Protein AF-A0A9X2AD85-F1 (afdb_monomer_lite)

Radius of gyration: 18.18 Å; chains: 1; bounding box: 37×40×52 Å

InterPro domains:
  IPR038763 DHH phosphoesterase superfamily [SSF64182] (5-94)
  IPR051673 Single-stranded-DNA-specific exonuclease RecJ [PTHR30255] (4-94)

Organism: NCBI:txid2005001

pLDDT: mean 80.76, std 16.27, range [34.59, 96.62]

Sequence (101 aa):
MANSKQGVTSTHVAFQLAPRINAIGRLAHAKRAVELLLADDPQEAERLALEAHALNQKRQAIQEHIYMSALAQIEEHAWTDQTLVVAGEAWHETSYLMSST

Foldseek 3Di:
DDDPPDDDDPCCCVPPVVLLLVLCVQAPPNVLSVCLVPPPDPVSVVVSSVVSVVSSVVLVVLVVVVVVVQVVVVVVDPDPDPDDDDDDPSNDSHVVNVVPD

Secondary structure (DSSP, 8-state):
---------HHHIIIIIHHHHHHHHHHS-THHHHHHHH--SHHHHHHHHHHHHHHHHHHHHHHHHHHHHHHHHHHTS---SS------TT--TTGGGGGG-

Structure (mmCIF, N/CA/C/O backbone):
data_AF-A0A9X2AD85-F1
#
_entry.id   AF-A0A9X2AD85-F1
#
loop_
_atom_site.group_PDB
_atom_site.id
_atom_site.type_symbol
_atom_site.label_atom_id
_atom_site.label_alt_id
_atom_site.label_comp_id
_atom_site.label_asym_id
_atom_site.label_entity_id
_atom_site.label_seq_id
_atom_site.pdbx_PDB_ins_code
_atom_site.Cartn_x
_atom_site.Cartn_y
_atom_site.Cartn_z
_atom_site.occupancy
_atom_site.B_iso_or_equiv
_atom_site.auth_seq_id
_atom_site.auth_comp_id
_atom_site.auth_asym_id
_atom_site.auth_atom_id
_atom_site.pdbx_PDB_model_num
ATOM 1 N N . MET A 1 1 ? 10.156 15.337 23.762 1.00 34.59 1 MET A N 1
ATOM 2 C CA . MET A 1 1 ? 8.768 14.858 23.583 1.00 34.59 1 MET A CA 1
ATOM 3 C C . MET A 1 1 ? 8.157 15.668 22.449 1.00 34.59 1 MET A C 1
ATOM 5 O O . MET A 1 1 ? 7.959 16.862 22.623 1.00 34.59 1 MET A O 1
ATOM 9 N N . ALA A 1 2 ? 8.021 15.085 21.255 1.00 39.38 2 ALA A N 1
ATOM 10 C CA . ALA A 1 2 ? 7.541 15.814 20.081 1.00 39.38 2 ALA A CA 1
ATOM 11 C C . ALA A 1 2 ? 6.021 16.032 20.169 1.00 39.38 2 ALA A C 1
ATOM 13 O O . ALA A 1 2 ? 5.266 15.123 20.496 1.00 39.38 2 ALA A O 1
ATOM 14 N N . ASN A 1 3 ? 5.619 17.275 19.925 1.00 39.19 3 ASN A N 1
ATOM 15 C CA . ASN A 1 3 ? 4.282 17.829 20.099 1.00 39.19 3 ASN A CA 1
ATOM 16 C C . ASN A 1 3 ? 3.276 17.198 19.112 1.00 39.19 3 ASN A C 1
ATOM 18 O O . ASN A 1 3 ? 3.363 17.415 17.906 1.00 39.19 3 ASN A O 1
ATOM 22 N N . SER A 1 4 ? 2.311 16.434 19.622 1.00 51.22 4 SER A N 1
ATOM 23 C CA . SER A 1 4 ? 1.342 15.609 18.879 1.00 51.22 4 SER A CA 1
ATOM 24 C C . SER A 1 4 ? 0.113 16.369 18.341 1.00 51.22 4 SER A C 1
ATOM 26 O O . SER A 1 4 ? -0.964 15.797 18.200 1.00 51.22 4 SER A O 1
ATOM 28 N N . LYS A 1 5 ? 0.245 17.662 18.015 1.00 54.53 5 LYS A N 1
ATOM 29 C CA . LYS A 1 5 ? -0.860 18.503 17.501 1.00 54.53 5 LYS A CA 1
ATOM 30 C C . LYS A 1 5 ? -0.682 18.932 16.041 1.00 54.53 5 LYS A C 1
ATOM 32 O O . LYS A 1 5 ? -0.891 20.094 15.707 1.00 54.53 5 LYS A O 1
ATOM 37 N N . GLN A 1 6 ? -0.318 18.012 15.156 1.00 67.50 6 GLN A N 1
ATOM 38 C CA . GLN A 1 6 ? -0.573 18.211 13.728 1.00 67.50 6 GLN A CA 1
ATOM 39 C C . GLN A 1 6 ? -1.843 17.440 13.378 1.00 67.50 6 GLN A C 1
ATOM 41 O O . GLN A 1 6 ? -1.899 16.224 13.534 1.00 67.50 6 GLN A O 1
ATOM 46 N N . GLY A 1 7 ? -2.895 18.167 12.997 1.00 81.19 7 GLY A N 1
ATOM 47 C CA . GLY A 1 7 ? -4.152 17.560 12.571 1.00 81.19 7 GLY A CA 1
ATOM 48 C C . GLY A 1 7 ? -3.952 16.676 11.340 1.00 81.19 7 GLY A C 1
ATOM 49 O O . GLY A 1 7 ? -3.030 16.883 10.549 1.00 81.19 7 GLY A O 1
ATOM 50 N N . VAL A 1 8 ? -4.837 15.696 11.165 1.00 87.88 8 VAL A N 1
ATOM 51 C CA . VAL A 1 8 ? -4.864 14.868 9.956 1.00 87.88 8 VAL A CA 1
ATOM 52 C C . VAL A 1 8 ? -5.137 15.770 8.751 1.00 87.88 8 VAL A C 1
ATOM 54 O O . VAL A 1 8 ? -6.112 16.518 8.734 1.00 87.88 8 VAL A O 1
ATOM 57 N N . THR A 1 9 ? -4.271 15.705 7.740 1.00 94.12 9 THR A N 1
ATOM 58 C CA . THR A 1 9 ? -4.445 16.446 6.478 1.00 94.12 9 THR A CA 1
ATOM 59 C C . THR A 1 9 ? -4.893 15.513 5.359 1.00 94.12 9 THR A C 1
ATOM 61 O O . THR A 1 9 ? -4.734 14.294 5.450 1.00 94.12 9 THR A O 1
ATOM 64 N N . SER A 1 10 ? -5.392 16.078 4.260 1.00 93.31 10 SER A N 1
ATOM 65 C CA . SER A 1 10 ? -5.713 15.318 3.045 1.00 93.31 10 SER A CA 1
ATOM 66 C C . SER A 1 10 ? -4.524 14.491 2.540 1.00 93.31 10 SER A C 1
ATOM 68 O O . SER A 1 10 ? -4.709 13.350 2.129 1.00 93.31 10 SER A O 1
ATOM 70 N N . THR A 1 11 ? -3.297 15.008 2.654 1.00 92.50 11 THR A N 1
ATOM 71 C CA . THR A 1 11 ? -2.067 14.278 2.309 1.00 92.50 11 THR A CA 1
ATOM 72 C C . THR A 1 11 ? -1.871 13.035 3.178 1.00 92.50 11 THR A C 1
ATOM 74 O O . THR A 1 11 ? -1.524 11.974 2.661 1.00 92.50 11 THR A O 1
ATOM 77 N N . HIS A 1 12 ? -2.133 13.128 4.485 1.00 92.31 12 HIS A N 1
ATOM 78 C CA . HIS A 1 12 ? -2.062 11.966 5.378 1.00 92.31 12 HIS A CA 1
ATOM 79 C C . HIS A 1 12 ? -3.088 10.900 4.973 1.00 92.31 12 HIS A C 1
ATOM 81 O O . HIS A 1 12 ? -2.764 9.713 4.909 1.00 92.31 12 HIS A O 1
ATOM 87 N N . VAL A 1 13 ? -4.311 11.314 4.631 1.00 91.56 13 VAL A N 1
ATOM 88 C CA . VAL A 1 13 ? -5.354 10.388 4.170 1.00 91.56 13 VAL A CA 1
ATOM 89 C C . VAL A 1 13 ? -4.944 9.713 2.860 1.00 91.56 13 VAL A C 1
ATOM 91 O O . VAL A 1 13 ? -4.929 8.485 2.787 1.00 91.56 13 VAL A O 1
ATOM 94 N N . ALA A 1 14 ? -4.567 10.499 1.851 1.00 91.19 14 ALA A N 1
ATOM 95 C CA . ALA A 1 14 ? -4.295 10.010 0.502 1.00 91.19 14 ALA A CA 1
ATOM 96 C C . ALA A 1 14 ? -3.056 9.105 0.423 1.00 91.19 14 ALA A C 1
ATOM 98 O O . ALA A 1 14 ? -3.078 8.102 -0.287 1.00 91.19 14 ALA A O 1
ATOM 99 N N . PHE A 1 15 ? -1.991 9.432 1.161 1.00 87.12 15 PHE A N 1
ATOM 100 C CA . PHE A 1 15 ? -0.692 8.766 1.006 1.00 87.12 15 PHE A CA 1
ATOM 101 C C . PHE A 1 15 ? -0.288 7.881 2.186 1.00 87.12 15 PHE A C 1
ATOM 103 O O . PHE A 1 15 ? 0.685 7.138 2.075 1.00 87.12 15 PHE A O 1
ATOM 110 N N . GLN A 1 16 ? -1.018 7.910 3.306 1.00 89.50 16 GLN A N 1
ATOM 111 C CA . GLN A 1 16 ? -0.724 7.046 4.453 1.00 89.50 16 GLN A CA 1
ATOM 112 C C . GLN A 1 16 ? -1.894 6.117 4.789 1.00 89.50 16 GLN A C 1
ATOM 114 O O . GLN A 1 16 ? -1.698 4.900 4.836 1.00 89.50 16 GLN A O 1
ATOM 119 N N . LEU A 1 17 ? -3.102 6.646 4.992 1.00 89.69 17 LEU A N 1
ATOM 120 C CA . LEU A 1 17 ? -4.245 5.831 5.427 1.00 89.69 17 LEU A CA 1
ATOM 121 C C . LEU A 1 17 ? -4.838 4.996 4.286 1.00 89.69 17 LEU A C 1
ATOM 123 O O . LEU A 1 17 ? -4.919 3.773 4.402 1.00 89.69 17 LEU A O 1
ATOM 127 N N . ALA A 1 18 ? -5.190 5.629 3.164 1.00 90.62 18 ALA A N 1
ATOM 128 C CA . ALA A 1 18 ? -5.817 4.944 2.035 1.00 90.62 18 ALA A CA 1
ATOM 129 C C . ALA A 1 18 ? -4.975 3.771 1.485 1.00 90.62 18 ALA A C 1
ATOM 131 O O . ALA A 1 18 ? -5.544 2.700 1.276 1.00 90.62 18 ALA A O 1
ATOM 132 N N . PRO A 1 19 ? -3.636 3.874 1.325 1.00 88.12 19 PRO A N 1
ATOM 133 C CA . PRO A 1 19 ? -2.826 2.741 0.873 1.00 88.12 19 PRO A CA 1
ATOM 134 C C . PRO A 1 19 ? -2.883 1.527 1.809 1.00 88.12 19 PRO A C 1
ATOM 136 O O . PRO A 1 19 ? -2.902 0.397 1.327 1.00 88.12 19 PRO A O 1
ATOM 139 N N . ARG A 1 20 ? -2.960 1.741 3.131 1.00 89.62 20 ARG A N 1
ATOM 140 C CA . ARG A 1 20 ? -3.071 0.655 4.123 1.00 89.62 20 ARG A CA 1
ATOM 141 C C . ARG A 1 20 ? -4.418 -0.056 4.031 1.00 89.62 20 ARG A C 1
ATOM 143 O O . ARG A 1 20 ? -4.458 -1.280 3.980 1.00 89.62 20 ARG A O 1
ATOM 150 N N . ILE A 1 21 ? -5.503 0.707 3.923 1.00 87.25 21 ILE A N 1
ATOM 151 C CA . ILE A 1 21 ? -6.858 0.160 3.761 1.00 87.25 21 ILE A CA 1
ATOM 152 C C . ILE A 1 21 ? -6.972 -0.609 2.434 1.00 87.25 21 ILE A C 1
ATOM 154 O O . ILE A 1 21 ? -7.473 -1.732 2.395 1.00 87.25 21 ILE A O 1
ATOM 158 N N . ASN A 1 22 ? -6.436 -0.047 1.348 1.00 83.44 22 ASN A N 1
ATOM 159 C CA . ASN A 1 22 ? -6.459 -0.675 0.025 1.00 83.44 22 ASN A CA 1
ATOM 160 C C . ASN A 1 22 ? -5.617 -1.955 -0.038 1.00 83.44 22 ASN A C 1
ATOM 162 O O . ASN A 1 22 ? -5.955 -2.871 -0.790 1.00 83.44 22 ASN A O 1
ATOM 166 N N . ALA A 1 23 ? -4.531 -2.030 0.737 1.00 79.25 23 ALA A N 1
ATOM 167 C CA . ALA A 1 23 ? -3.709 -3.230 0.819 1.00 79.25 23 ALA A CA 1
ATOM 168 C C . ALA A 1 23 ? -4.478 -4.408 1.427 1.00 79.25 23 ALA A C 1
ATOM 170 O O . ALA A 1 23 ? -4.287 -5.529 0.967 1.00 79.25 23 ALA A O 1
ATOM 171 N N . ILE A 1 24 ? -5.390 -4.159 2.378 1.00 75.38 24 ILE A N 1
ATOM 172 C CA . ILE A 1 24 ? -6.322 -5.191 2.845 1.00 75.38 24 ILE A CA 1
ATOM 173 C C . ILE A 1 24 ? -7.183 -5.638 1.668 1.00 75.38 24 ILE A C 1
ATOM 175 O O . ILE A 1 24 ? -7.067 -6.775 1.250 1.00 75.38 24 ILE A O 1
ATOM 179 N N . GLY A 1 25 ? -7.951 -4.745 1.038 1.00 66.00 25 GLY A N 1
ATOM 180 C CA . GLY A 1 25 ? -8.910 -5.135 -0.007 1.00 66.00 25 GLY A CA 1
ATOM 181 C C . GLY A 1 25 ? -8.327 -5.909 -1.201 1.00 66.00 25 GLY A C 1
ATOM 182 O O . GLY A 1 25 ? -9.036 -6.722 -1.791 1.00 66.00 25 GLY A O 1
ATOM 183 N N . ARG A 1 26 ? -7.048 -5.689 -1.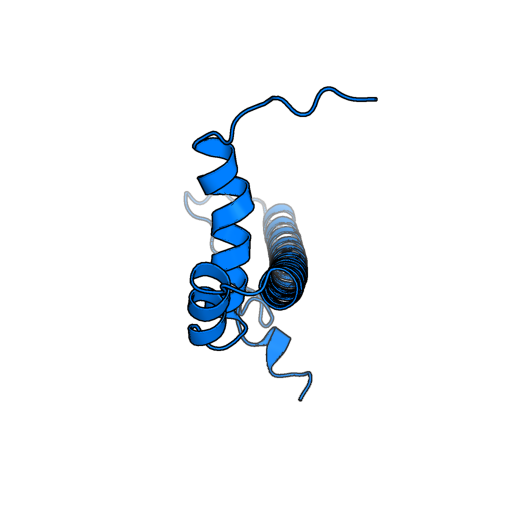541 1.00 64.50 26 ARG A N 1
ATOM 184 C CA . ARG A 1 26 ? -6.343 -6.408 -2.621 1.00 64.50 26 ARG A CA 1
ATOM 185 C C . ARG A 1 26 ? -5.754 -7.757 -2.201 1.00 64.50 26 ARG A C 1
ATOM 187 O O . ARG A 1 26 ? -5.580 -8.612 -3.063 1.00 64.50 26 ARG A O 1
ATOM 194 N N . LEU A 1 27 ? -5.412 -7.932 -0.921 1.00 57.38 27 LEU A N 1
ATOM 195 C CA . LEU A 1 27 ? -4.608 -9.063 -0.429 1.00 57.38 27 LEU A CA 1
ATOM 196 C C . LEU A 1 27 ? -5.345 -9.950 0.592 1.00 57.38 27 LEU A C 1
ATOM 198 O O . LEU A 1 27 ? -4.983 -11.108 0.769 1.00 57.38 27 LEU A O 1
ATOM 202 N N . ALA A 1 28 ? -6.381 -9.428 1.246 1.00 59.03 28 ALA A N 1
ATOM 203 C CA . ALA A 1 28 ? -7.203 -10.097 2.244 1.00 59.03 28 ALA A CA 1
ATOM 204 C C . ALA A 1 28 ? -8.653 -9.605 2.115 1.00 59.03 28 ALA A C 1
ATOM 206 O O . ALA A 1 28 ? -8.923 -8.417 2.238 1.00 59.03 28 ALA A O 1
ATOM 207 N N . HIS A 1 29 ? -9.580 -10.528 1.841 1.00 68.19 29 HIS A N 1
ATOM 208 C CA . HIS A 1 29 ? -11.030 -10.327 1.701 1.00 68.19 29 HIS A CA 1
ATOM 209 C C . HIS A 1 29 ? -11.533 -8.923 2.089 1.00 68.19 29 HIS A C 1
ATOM 211 O O . HIS A 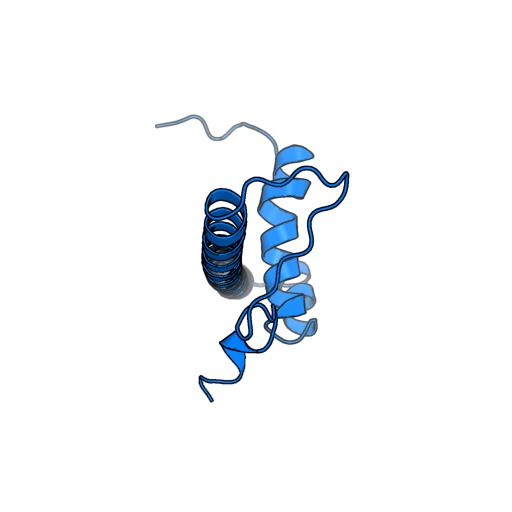1 29 ? -11.550 -8.595 3.273 1.00 68.19 29 HIS A O 1
ATOM 217 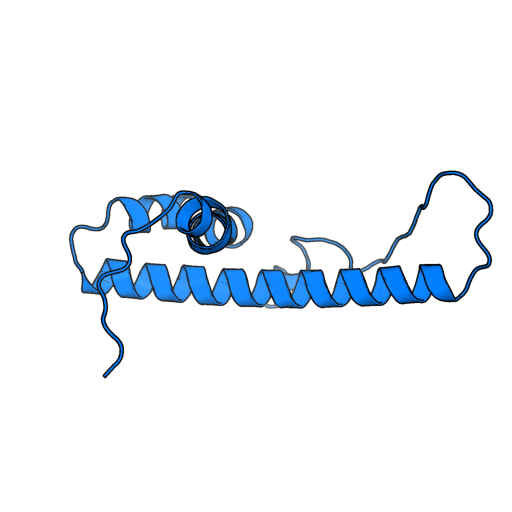N N . ALA A 1 30 ? -11.993 -8.124 1.115 1.00 71.94 30 ALA A N 1
ATOM 218 C CA . ALA A 1 30 ? -12.414 -6.720 1.279 1.00 71.94 30 ALA A CA 1
ATOM 219 C C . ALA A 1 30 ? -13.315 -6.427 2.501 1.00 71.94 30 ALA A C 1
ATOM 221 O O . ALA A 1 30 ? -13.321 -5.312 3.019 1.00 71.94 30 ALA A O 1
ATOM 222 N N . LYS A 1 31 ? -14.010 -7.448 3.011 1.00 79.56 31 LYS A N 1
ATOM 223 C CA . LYS A 1 31 ? -14.700 -7.468 4.304 1.00 79.56 31 LYS A CA 1
ATOM 224 C C . LYS A 1 31 ? -13.847 -6.951 5.476 1.00 79.56 31 LYS A C 1
ATOM 226 O O . LYS A 1 31 ? -14.361 -6.179 6.273 1.00 79.56 31 LYS A O 1
ATOM 231 N N . ARG A 1 32 ? -12.553 -7.284 5.55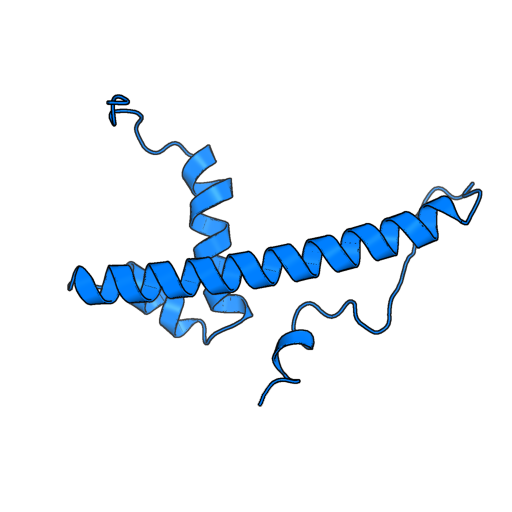5 1.00 82.75 32 ARG A N 1
ATOM 232 C 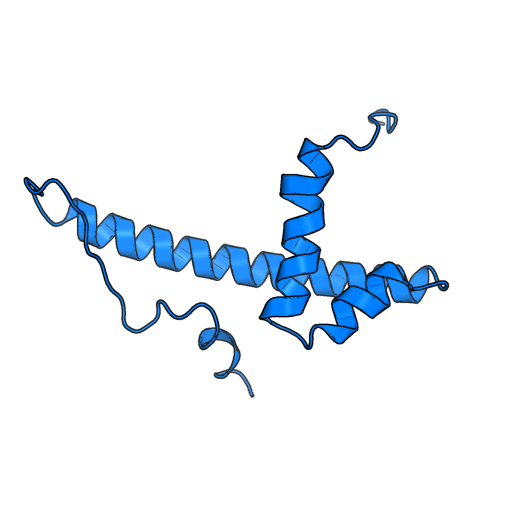CA . ARG A 1 32 ? -11.667 -6.857 6.658 1.00 82.75 32 ARG A CA 1
ATOM 233 C C . ARG A 1 32 ? -11.389 -5.356 6.686 1.00 82.75 32 ARG A C 1
ATOM 235 O O . ARG A 1 32 ? -11.265 -4.774 7.757 1.00 82.75 32 ARG A O 1
ATOM 242 N N . ALA A 1 33 ? -11.327 -4.711 5.522 1.00 85.19 33 ALA A N 1
ATOM 243 C CA . ALA A 1 33 ? -11.189 -3.258 5.450 1.00 85.19 33 ALA A CA 1
ATOM 244 C C . ALA A 1 33 ? -12.439 -2.557 6.002 1.00 85.19 33 ALA A C 1
ATOM 246 O O . ALA A 1 33 ? -12.332 -1.540 6.680 1.00 85.19 33 ALA A O 1
ATOM 247 N N . VAL A 1 34 ? -13.619 -3.127 5.739 1.00 87.94 34 VAL A N 1
ATOM 248 C CA . VAL A 1 34 ? -14.891 -2.638 6.282 1.00 87.94 34 VAL A CA 1
ATOM 249 C C . VAL A 1 34 ? -14.970 -2.890 7.788 1.00 87.94 34 VAL A C 1
ATOM 251 O O . VAL A 1 34 ? -15.349 -1.985 8.521 1.00 87.94 34 VAL A O 1
ATOM 254 N N . GLU A 1 35 ? -14.554 -4.069 8.258 1.00 89.38 35 GLU A N 1
ATOM 255 C CA . GLU A 1 35 ? -14.480 -4.388 9.692 1.00 89.38 35 GLU A CA 1
ATOM 256 C C . GLU A 1 35 ? -13.583 -3.394 10.445 1.00 89.38 35 GLU A C 1
ATOM 258 O O . GLU A 1 35 ? -13.992 -2.894 11.485 1.00 89.38 35 GLU A O 1
ATOM 263 N N . LEU A 1 36 ? -12.424 -3.015 9.889 1.00 89.88 36 LEU A N 1
ATOM 264 C CA . LEU A 1 36 ? -11.541 -2.005 10.491 1.00 89.88 36 LEU A CA 1
ATOM 265 C C . LEU A 1 36 ? -12.225 -0.638 10.633 1.00 89.88 36 LEU A C 1
ATOM 267 O O . LEU A 1 36 ? -12.052 0.039 11.642 1.00 89.88 36 LEU A O 1
ATOM 271 N N . LEU A 1 37 ? -12.981 -0.217 9.618 1.00 90.56 37 LEU A N 1
ATOM 272 C CA . LEU A 1 37 ? -13.651 1.087 9.606 1.00 90.56 37 LEU A CA 1
ATOM 273 C C . LEU A 1 37 ? -14.889 1.142 10.511 1.00 90.56 37 LEU A C 1
ATOM 275 O O . LEU A 1 37 ? -15.335 2.238 10.845 1.00 90.56 37 LEU A O 1
ATOM 279 N N . LEU A 1 38 ? -15.446 -0.016 10.873 1.00 93.75 38 LEU A N 1
ATOM 280 C CA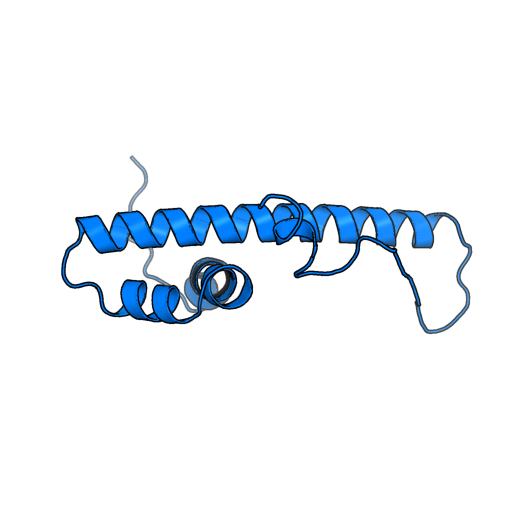 . LEU A 1 38 ? -16.660 -0.151 11.682 1.00 93.75 38 LEU A CA 1
ATOM 281 C C . LEU A 1 38 ? -16.395 -0.750 13.074 1.00 93.75 38 LEU A C 1
ATOM 283 O O . LEU A 1 38 ? -17.346 -1.040 13.791 1.00 93.75 38 LEU A O 1
ATOM 287 N N . ALA A 1 39 ? -15.136 -0.985 13.449 1.00 93.62 39 ALA A N 1
ATOM 288 C CA . ALA A 1 39 ? -14.791 -1.588 14.731 1.00 93.62 39 ALA A CA 1
ATOM 289 C C . ALA A 1 39 ? -15.097 -0.634 15.898 1.00 93.62 39 ALA A C 1
ATOM 291 O O . ALA A 1 39 ? -14.531 0.454 15.985 1.00 93.62 39 ALA A O 1
ATOM 292 N N . ASP A 1 40 ? -15.952 -1.081 16.821 1.00 93.88 40 ASP A N 1
ATOM 293 C CA . ASP A 1 40 ? -16.276 -0.354 18.056 1.00 93.88 40 ASP A CA 1
ATOM 294 C C . ASP A 1 40 ? -15.305 -0.674 19.207 1.00 93.88 40 ASP A C 1
ATOM 296 O O . ASP A 1 40 ? -15.131 0.133 20.120 1.00 93.88 40 ASP A O 1
ATOM 300 N N . ASP A 1 41 ? -14.667 -1.851 19.174 1.00 96.62 41 ASP A N 1
ATOM 301 C CA . ASP A 1 41 ? -13.645 -2.258 20.142 1.00 96.62 41 ASP A CA 1
ATOM 302 C C . ASP A 1 41 ? -12.257 -1.741 19.714 1.00 96.62 41 ASP A C 1
ATOM 304 O O . ASP A 1 41 ? -11.751 -2.145 18.659 1.00 96.62 41 ASP A O 1
ATOM 308 N N . PRO A 1 42 ? -11.598 -0.893 20.528 1.00 94.31 42 PRO A N 1
ATOM 309 C CA . PRO A 1 42 ? -10.259 -0.396 20.233 1.00 94.31 42 PRO A CA 1
ATOM 310 C C . PRO A 1 42 ? -9.210 -1.496 20.037 1.00 94.31 42 PRO A C 1
ATOM 312 O O . PRO A 1 42 ? -8.296 -1.308 19.233 1.00 94.31 42 PRO A O 1
ATOM 315 N N . GLN A 1 43 ? -9.321 -2.630 20.740 1.00 95.50 43 GLN A N 1
ATOM 316 C CA . GLN A 1 43 ? -8.347 -3.722 20.609 1.00 95.50 43 GLN A CA 1
ATOM 317 C C . GLN A 1 43 ? -8.462 -4.405 19.245 1.00 95.50 43 GLN A C 1
ATOM 319 O O . GLN A 1 43 ? -7.454 -4.644 18.576 1.00 95.50 43 GLN A O 1
ATOM 324 N N . GLU A 1 44 ? -9.688 -4.671 18.796 1.00 91.88 44 GLU A N 1
ATOM 325 C CA . GLU A 1 44 ? -9.928 -5.232 17.468 1.00 91.88 44 GLU A CA 1
ATOM 326 C C . GLU A 1 44 ? -9.536 -4.255 16.350 1.00 91.88 44 GLU A C 1
ATOM 328 O O . GLU A 1 44 ? -8.907 -4.658 15.366 1.00 91.88 44 GLU A O 1
ATOM 333 N N . ALA A 1 45 ? -9.825 -2.961 16.518 1.00 92.31 45 ALA A N 1
ATOM 334 C CA . ALA A 1 45 ? -9.399 -1.930 15.575 1.00 92.31 45 ALA A CA 1
ATOM 335 C C . ALA A 1 45 ? -7.866 -1.881 15.437 1.00 92.31 45 ALA A C 1
ATOM 337 O O . ALA A 1 45 ? -7.341 -1.828 14.322 1.00 92.31 45 ALA A O 1
ATOM 338 N N . GLU A 1 46 ? -7.133 -1.947 16.553 1.00 94.38 46 GLU A N 1
ATOM 339 C CA . GLU A 1 46 ? -5.668 -1.992 16.549 1.00 94.38 46 GLU A CA 1
ATOM 340 C C . GLU A 1 46 ? -5.146 -3.249 15.841 1.00 94.38 46 GLU A C 1
ATOM 342 O O . GLU A 1 46 ? -4.271 -3.156 14.973 1.00 94.38 46 GLU A O 1
ATOM 347 N N . ARG A 1 47 ? -5.726 -4.418 16.139 1.00 92.62 47 ARG A N 1
ATOM 348 C CA . ARG A 1 47 ? -5.360 -5.685 15.491 1.00 92.62 47 ARG A CA 1
ATOM 349 C C . ARG A 1 47 ? -5.525 -5.607 13.971 1.00 92.62 47 ARG A C 1
ATOM 351 O O . ARG A 1 47 ? -4.611 -5.975 13.228 1.00 92.62 47 ARG A O 1
ATOM 358 N N . LEU A 1 48 ? -6.668 -5.110 13.502 1.00 89.94 48 LEU A N 1
ATOM 359 C CA . LEU A 1 48 ? -6.961 -4.946 12.077 1.00 89.94 48 LEU A CA 1
ATOM 360 C C . LEU A 1 48 ? -6.062 -3.887 11.417 1.00 89.94 48 LEU A C 1
ATOM 362 O O . LEU A 1 48 ? -5.638 -4.061 10.273 1.00 89.94 48 LEU A O 1
ATOM 366 N N . ALA A 1 49 ? -5.715 -2.812 12.127 1.00 91.31 49 ALA A N 1
ATOM 367 C CA . ALA A 1 49 ? -4.808 -1.782 11.624 1.00 91.31 49 ALA A CA 1
ATOM 368 C C . ALA A 1 49 ? -3.370 -2.305 11.460 1.00 91.31 49 ALA A C 1
ATOM 370 O O . ALA A 1 49 ? -2.709 -1.990 10.464 1.00 91.31 49 ALA A O 1
ATOM 371 N N . LEU A 1 50 ? -2.892 -3.130 12.397 1.00 92.06 50 LEU A N 1
ATOM 372 C CA . LEU A 1 50 ? -1.594 -3.804 12.296 1.00 92.06 50 LEU A CA 1
ATOM 373 C C . LEU A 1 50 ? -1.562 -4.778 11.115 1.00 92.06 50 LEU A C 1
ATOM 375 O O . LEU A 1 50 ? -0.587 -4.805 10.361 1.00 92.06 50 LEU A O 1
ATOM 379 N N . GLU A 1 51 ? -2.649 -5.515 10.899 1.00 88.25 51 GLU A N 1
ATOM 380 C CA . GLU A 1 51 ? -2.804 -6.378 9.728 1.00 88.25 51 GLU A CA 1
ATOM 381 C C . GLU A 1 51 ? -2.748 -5.567 8.418 1.00 88.25 51 GLU A C 1
ATOM 383 O O . GLU A 1 51 ? -1.973 -5.892 7.514 1.00 88.25 51 GLU A O 1
ATOM 388 N N . ALA A 1 52 ? -3.489 -4.455 8.342 1.00 88.06 52 ALA A N 1
ATOM 389 C CA . ALA A 1 52 ? -3.458 -3.529 7.207 1.00 88.06 52 ALA A CA 1
ATOM 390 C C . ALA A 1 52 ? -2.046 -3.007 6.923 1.00 88.06 52 ALA A C 1
ATOM 392 O O . ALA A 1 52 ? -1.612 -2.889 5.771 1.00 88.06 52 ALA A O 1
ATOM 393 N N . HIS A 1 53 ? -1.321 -2.675 7.991 1.00 91.88 53 HIS A N 1
ATOM 394 C CA . HIS A 1 53 ? 0.034 -2.170 7.902 1.00 91.88 53 HIS A CA 1
ATOM 395 C C . HIS A 1 53 ? 0.992 -3.220 7.334 1.00 91.88 53 HIS A C 1
ATOM 397 O O . HIS A 1 53 ? 1.707 -2.909 6.378 1.00 91.88 53 HIS A O 1
ATOM 403 N N . ALA A 1 54 ? 0.953 -4.448 7.857 1.00 89.38 54 ALA A N 1
ATOM 404 C CA . ALA A 1 54 ? 1.790 -5.552 7.395 1.00 89.38 54 ALA A CA 1
ATOM 405 C C . ALA A 1 54 ? 1.527 -5.891 5.918 1.00 89.38 54 ALA A C 1
ATOM 407 O O . ALA A 1 54 ? 2.464 -6.034 5.128 1.00 89.38 54 ALA A O 1
ATOM 408 N N . LEU A 1 55 ? 0.254 -5.939 5.509 1.00 86.38 55 LEU A N 1
ATOM 409 C CA . LEU A 1 55 ? -0.124 -6.158 4.110 1.00 86.38 55 LEU A CA 1
ATOM 410 C C . LEU A 1 55 ? 0.385 -5.036 3.198 1.00 86.38 55 LEU A C 1
ATOM 412 O O . LEU A 1 55 ? 0.927 -5.307 2.125 1.00 86.38 55 LEU A O 1
ATOM 416 N N . ASN A 1 56 ? 0.280 -3.775 3.627 1.00 89.00 56 ASN A N 1
ATOM 417 C CA . ASN A 1 56 ? 0.823 -2.662 2.853 1.00 89.00 56 ASN A CA 1
ATOM 418 C C . ASN A 1 56 ? 2.354 -2.701 2.757 1.00 89.00 56 ASN A C 1
ATOM 420 O O . ASN A 1 56 ? 2.879 -2.386 1.693 1.00 89.00 56 ASN A O 1
ATOM 424 N N . GLN A 1 57 ? 3.066 -3.098 3.815 1.00 90.25 57 GLN A N 1
ATOM 425 C CA . GLN A 1 57 ? 4.523 -3.278 3.761 1.00 90.25 57 GLN A CA 1
ATOM 426 C C . GLN A 1 57 ? 4.912 -4.371 2.762 1.00 90.25 57 GLN A C 1
ATOM 428 O O . GLN A 1 57 ? 5.797 -4.158 1.934 1.00 90.25 57 GLN A O 1
ATOM 433 N N . LYS A 1 58 ? 4.207 -5.510 2.772 1.00 87.00 58 LYS A N 1
ATOM 434 C CA . LYS A 1 58 ? 4.441 -6.590 1.803 1.00 87.00 58 LYS A CA 1
ATOM 435 C C . LYS A 1 58 ? 4.184 -6.125 0.369 1.00 87.00 58 LYS A C 1
ATOM 437 O O . LYS A 1 58 ? 5.011 -6.365 -0.506 1.00 87.00 58 LYS A O 1
ATOM 442 N N . ARG A 1 59 ? 3.084 -5.397 0.140 1.00 86.00 59 ARG A N 1
ATOM 443 C CA . ARG A 1 59 ? 2.776 -4.776 -1.159 1.00 86.00 59 ARG A CA 1
ATOM 444 C C . ARG A 1 59 ? 3.896 -3.841 -1.618 1.00 86.00 59 ARG A C 1
ATOM 446 O O . ARG A 1 59 ? 4.320 -3.932 -2.762 1.00 86.00 59 ARG A O 1
ATOM 453 N N . GLN A 1 60 ? 4.373 -2.957 -0.740 1.00 88.56 60 GLN A N 1
ATOM 454 C CA . GLN A 1 60 ? 5.454 -2.017 -1.054 1.00 88.56 60 GLN A CA 1
ATOM 455 C C . GLN A 1 60 ? 6.754 -2.743 -1.416 1.00 88.56 60 GLN A C 1
ATOM 457 O O . GLN A 1 60 ? 7.379 -2.377 -2.401 1.00 88.56 60 GLN A O 1
ATOM 462 N N . ALA A 1 61 ? 7.121 -3.800 -0.686 1.00 89.38 61 ALA A N 1
ATOM 463 C CA . ALA A 1 61 ? 8.314 -4.591 -0.988 1.00 89.38 61 ALA A CA 1
ATOM 464 C C . ALA A 1 61 ? 8.236 -5.276 -2.366 1.00 89.38 61 ALA A C 1
ATOM 466 O O . ALA A 1 61 ? 9.213 -5.281 -3.110 1.00 89.38 61 ALA A O 1
ATOM 467 N N . ILE A 1 62 ? 7.067 -5.814 -2.730 1.00 86.75 62 ILE A N 1
ATOM 468 C CA . ILE A 1 62 ? 6.841 -6.401 -4.060 1.00 86.75 62 ILE A CA 1
ATOM 469 C C . ILE A 1 62 ? 6.934 -5.321 -5.146 1.00 86.75 62 ILE A C 1
ATOM 471 O O . ILE A 1 62 ? 7.604 -5.526 -6.155 1.00 86.75 62 ILE A O 1
ATOM 475 N N . GLN A 1 63 ? 6.298 -4.163 -4.937 1.00 87.69 63 GLN A N 1
ATOM 476 C CA . GLN A 1 63 ? 6.357 -3.050 -5.890 1.00 87.69 63 GLN A CA 1
ATOM 477 C C . GLN A 1 63 ? 7.784 -2.533 -6.086 1.00 87.69 63 GLN A C 1
ATOM 479 O O . GLN A 1 63 ? 8.173 -2.278 -7.221 1.00 87.69 63 GLN A O 1
ATOM 484 N N . GLU A 1 64 ? 8.566 -2.433 -5.011 1.00 91.12 64 GLU A N 1
ATOM 485 C CA . GLU A 1 64 ? 9.976 -2.042 -5.064 1.00 91.12 64 GLU A CA 1
ATOM 486 C C . GLU A 1 64 ? 10.796 -3.033 -5.896 1.00 91.12 64 GLU A C 1
ATOM 488 O O . GLU A 1 64 ? 11.567 -2.637 -6.766 1.00 91.12 64 GLU A O 1
ATOM 493 N N . HIS A 1 65 ? 10.583 -4.335 -5.689 1.00 90.69 65 HIS A N 1
ATOM 494 C CA . HIS A 1 65 ? 11.266 -5.368 -6.462 1.00 90.69 65 HIS A CA 1
ATOM 495 C C . HIS A 1 65 ? 10.935 -5.289 -7.961 1.00 90.69 65 HIS A C 1
ATOM 497 O O . HIS A 1 65 ? 11.840 -5.325 -8.796 1.00 90.69 65 HIS A O 1
ATOM 503 N N . ILE A 1 66 ? 9.650 -5.141 -8.302 1.00 90.50 66 ILE A N 1
ATOM 504 C CA . ILE A 1 66 ? 9.197 -4.979 -9.690 1.00 90.50 66 ILE A CA 1
ATOM 505 C C . ILE A 1 66 ? 9.794 -3.709 -10.300 1.00 90.50 66 ILE A C 1
ATOM 507 O O . ILE A 1 66 ? 10.307 -3.755 -11.415 1.00 90.50 66 ILE A O 1
ATOM 511 N N . TYR A 1 67 ? 9.771 -2.595 -9.565 1.00 92.06 67 TYR A N 1
ATOM 512 C CA . TYR A 1 67 ? 10.332 -1.323 -10.012 1.00 92.06 67 TYR A CA 1
ATOM 513 C C . TYR A 1 67 ? 11.827 -1.441 -10.324 1.00 92.06 67 TYR A C 1
ATOM 515 O O . TYR A 1 67 ? 12.254 -1.042 -11.403 1.00 92.06 67 TYR A O 1
ATOM 523 N N . MET A 1 68 ? 12.607 -2.052 -9.431 1.00 93.00 68 MET A N 1
ATOM 524 C CA . MET A 1 68 ? 14.045 -2.244 -9.642 1.00 93.00 68 MET A CA 1
ATOM 525 C C . MET A 1 68 ? 14.338 -3.190 -10.811 1.00 93.00 68 MET A C 1
ATOM 527 O O . MET A 1 68 ? 15.236 -2.927 -11.607 1.00 93.00 68 MET A O 1
ATOM 531 N N . SER A 1 69 ? 13.555 -4.262 -10.961 1.00 91.44 69 SER A N 1
ATOM 532 C CA . SER A 1 69 ? 13.671 -5.170 -12.106 1.00 91.44 69 SER A CA 1
ATOM 533 C C . SER A 1 69 ? 13.343 -4.469 -13.427 1.00 91.44 69 SER A C 1
ATOM 535 O O . SER A 1 69 ? 14.036 -4.689 -14.418 1.00 91.44 69 SER A O 1
ATOM 537 N N . ALA A 1 70 ? 12.318 -3.615 -13.442 1.00 92.25 70 ALA A N 1
ATOM 538 C CA . ALA A 1 70 ? 11.964 -2.812 -14.603 1.00 92.25 70 ALA A CA 1
ATOM 539 C C . ALA A 1 70 ? 13.067 -1.805 -14.937 1.00 92.25 70 ALA A C 1
ATOM 541 O O . ALA A 1 70 ? 13.463 -1.705 -16.092 1.00 92.25 70 ALA A O 1
ATOM 542 N N . LEU A 1 71 ? 13.596 -1.103 -13.932 1.00 92.56 71 LEU A N 1
ATOM 543 C CA . LEU A 1 71 ? 14.659 -0.121 -14.118 1.00 92.56 71 LEU A CA 1
ATOM 544 C C . LEU A 1 71 ? 15.922 -0.758 -14.712 1.00 92.56 71 LEU A C 1
ATOM 546 O O . LEU A 1 71 ? 16.468 -0.217 -15.666 1.00 92.56 71 LEU A O 1
ATOM 550 N N . ALA A 1 72 ? 16.321 -1.940 -14.233 1.00 91.75 72 ALA A N 1
ATOM 551 C CA . ALA A 1 72 ? 17.457 -2.674 -14.790 1.00 91.75 72 ALA A CA 1
ATOM 552 C C . ALA A 1 72 ? 17.264 -3.015 -16.282 1.00 91.75 72 ALA A C 1
ATOM 554 O O . ALA A 1 72 ? 18.159 -2.767 -17.085 1.00 91.75 72 ALA A O 1
ATOM 555 N N . GLN A 1 73 ? 16.076 -3.496 -16.682 1.00 90.94 73 GLN A N 1
ATOM 556 C CA . GLN A 1 73 ? 15.775 -3.746 -18.102 1.00 90.94 73 GLN A CA 1
ATOM 557 C C . GLN A 1 73 ? 15.874 -2.468 -18.945 1.00 90.94 73 GLN A C 1
ATOM 559 O O . GLN A 1 73 ? 16.302 -2.514 -20.103 1.00 90.94 73 GLN A O 1
ATOM 564 N N . ILE A 1 74 ? 15.475 -1.330 -18.367 1.00 90.31 74 ILE A N 1
ATOM 565 C CA . ILE A 1 74 ? 15.556 -0.030 -19.030 1.00 90.31 74 ILE A CA 1
ATOM 566 C C . ILE A 1 74 ? 17.018 0.398 -19.190 1.00 90.31 74 ILE A C 1
ATOM 568 O O . ILE A 1 74 ? 17.418 0.817 -20.269 1.00 90.31 74 ILE A O 1
ATOM 572 N N . GLU A 1 75 ? 17.840 0.271 -18.157 1.00 89.94 75 GLU A N 1
ATOM 573 C CA . GLU A 1 75 ? 19.240 0.706 -18.206 1.00 89.94 75 GLU A CA 1
ATOM 574 C C . GLU A 1 75 ? 20.113 -0.151 -19.141 1.00 89.94 75 GLU A C 1
ATOM 576 O O . GLU A 1 75 ? 21.089 0.350 -19.698 1.00 89.94 75 GLU A O 1
ATOM 581 N N . GLU A 1 76 ? 19.748 -1.415 -19.373 1.00 86.12 76 GLU A N 1
ATOM 582 C CA . GLU A 1 76 ? 20.465 -2.323 -20.282 1.00 86.12 76 GLU A CA 1
ATOM 583 C C . GLU A 1 76 ? 20.311 -1.978 -21.775 1.00 86.12 76 GLU A C 1
ATOM 585 O O . GLU A 1 76 ? 21.089 -2.460 -22.602 1.00 86.12 76 GLU A O 1
ATOM 590 N N . HIS A 1 77 ? 19.341 -1.136 -22.141 1.00 77.38 77 HIS A N 1
ATOM 591 C CA . HIS A 1 77 ? 19.042 -0.815 -23.536 1.00 77.38 77 HIS A CA 1
ATOM 592 C C . HIS A 1 77 ? 19.144 0.692 -23.801 1.00 77.38 77 HIS A C 1
ATOM 594 O O . HIS A 1 77 ? 18.692 1.528 -23.026 1.00 77.38 77 HIS A O 1
ATOM 600 N N . ALA A 1 78 ? 19.708 1.068 -24.951 1.00 76.62 78 ALA A N 1
ATOM 601 C CA . ALA A 1 78 ? 19.685 2.451 -25.423 1.00 76.62 78 ALA A CA 1
ATOM 602 C C . ALA A 1 78 ? 18.345 2.732 -26.126 1.00 76.62 78 ALA A C 1
ATOM 604 O O . ALA A 1 78 ? 18.243 2.660 -27.352 1.00 76.62 78 ALA A O 1
ATOM 605 N N . TRP A 1 79 ? 17.302 3.001 -25.340 1.00 81.75 79 TRP A N 1
ATOM 606 C CA . TRP A 1 79 ? 15.957 3.275 -25.856 1.00 81.75 79 TRP A CA 1
ATOM 607 C C . TRP A 1 79 ? 15.935 4.566 -26.674 1.00 81.75 79 TRP A C 1
ATOM 609 O O . TRP A 1 79 ? 16.430 5.605 -26.240 1.00 81.75 79 TRP A O 1
ATOM 619 N N . THR A 1 80 ? 15.323 4.505 -27.854 1.00 82.19 80 THR A N 1
ATOM 620 C CA . THR A 1 80 ? 15.079 5.679 -28.715 1.00 82.19 80 THR A CA 1
ATOM 621 C C . THR A 1 80 ? 13.601 5.858 -29.062 1.00 82.19 80 THR A C 1
ATOM 623 O O . THR A 1 80 ? 13.216 6.881 -29.628 1.00 82.19 80 THR A O 1
ATOM 626 N N . ASP A 1 81 ? 12.762 4.896 -28.672 1.00 84.62 81 ASP A N 1
ATOM 627 C CA . ASP A 1 81 ? 11.322 4.923 -28.879 1.00 84.62 81 ASP A CA 1
ATOM 628 C C . ASP A 1 81 ? 10.618 5.869 -27.896 1.00 84.62 81 ASP A C 1
ATOM 630 O O . ASP A 1 81 ? 11.054 6.087 -26.767 1.00 84.62 81 ASP A O 1
ATOM 634 N N . GLN A 1 82 ? 9.461 6.396 -28.303 1.00 86.81 82 GLN A N 1
ATOM 635 C CA . GLN A 1 82 ? 8.622 7.259 -27.458 1.00 86.81 82 GLN A CA 1
ATOM 636 C C . GLN A 1 82 ? 7.842 6.487 -26.378 1.00 86.81 82 GLN A C 1
ATOM 638 O O . GLN A 1 82 ? 7.042 7.073 -25.649 1.00 86.81 82 GLN A O 1
ATOM 643 N N . THR A 1 83 ? 7.995 5.164 -26.299 1.00 89.31 83 THR A N 1
ATOM 644 C CA . THR A 1 83 ? 7.231 4.299 -25.393 1.00 89.31 83 THR A CA 1
ATOM 645 C C . THR A 1 83 ? 8.123 3.201 -24.830 1.00 89.31 83 THR A C 1
ATOM 647 O O . THR A 1 83 ? 8.903 2.595 -25.554 1.00 89.31 83 THR A O 1
ATOM 650 N N . LEU A 1 84 ? 7.966 2.936 -23.533 1.00 89.88 84 LEU A N 1
ATOM 651 C CA . LEU A 1 84 ? 8.669 1.887 -22.802 1.00 89.88 84 LEU A CA 1
ATOM 652 C C . LEU A 1 84 ? 7.721 0.718 -22.545 1.00 89.88 84 LEU A C 1
ATOM 654 O O . LEU A 1 84 ? 6.660 0.891 -21.943 1.00 89.88 84 LEU A O 1
ATOM 658 N N . VAL A 1 85 ? 8.124 -0.470 -22.988 1.00 89.62 85 VAL A N 1
ATOM 659 C CA . VAL A 1 85 ? 7.435 -1.727 -22.695 1.00 89.62 85 VAL A CA 1
ATOM 660 C C . VAL A 1 85 ? 8.438 -2.652 -22.026 1.00 89.62 85 VAL A C 1
ATOM 662 O O . VAL A 1 85 ? 9.441 -3.027 -22.624 1.00 89.62 85 VAL A O 1
ATOM 665 N N . VAL A 1 86 ? 8.155 -3.003 -20.777 1.00 90.31 86 VAL A N 1
ATOM 666 C CA . VAL A 1 86 ? 8.969 -3.894 -19.949 1.00 90.31 86 VAL A CA 1
ATOM 667 C C . VAL A 1 86 ? 8.065 -4.942 -19.317 1.00 90.31 86 VAL A C 1
ATOM 669 O O . VAL A 1 86 ? 6.890 -4.675 -19.046 1.00 90.31 86 VAL A O 1
ATOM 672 N N . ALA A 1 87 ? 8.590 -6.146 -19.116 1.00 90.69 87 ALA A N 1
ATOM 673 C CA . ALA A 1 87 ? 7.813 -7.269 -18.608 1.00 90.69 87 ALA A CA 1
ATOM 674 C C . ALA A 1 87 ? 8.681 -8.203 -17.763 1.00 90.69 87 ALA A C 1
ATOM 676 O O . ALA A 1 87 ? 9.873 -8.372 -18.014 1.00 90.69 87 ALA A O 1
ATOM 677 N N . GLY A 1 88 ? 8.060 -8.860 -16.787 1.00 87.38 88 GLY A N 1
ATOM 678 C CA . GLY A 1 88 ? 8.696 -9.885 -15.970 1.00 87.38 88 GLY A CA 1
ATOM 679 C C . GLY A 1 88 ? 7.680 -10.932 -15.532 1.00 87.38 88 GLY A C 1
ATOM 680 O O . GLY A 1 88 ? 6.558 -10.599 -15.157 1.00 87.38 88 GLY A O 1
ATOM 681 N N . GLU A 1 89 ? 8.080 -12.202 -15.564 1.00 78.81 89 GLU A N 1
ATOM 682 C CA . GLU A 1 89 ? 7.225 -13.357 -15.242 1.00 78.81 89 GLU A CA 1
ATOM 683 C C . GLU A 1 89 ? 6.666 -13.300 -13.805 1.00 78.81 89 GLU A C 1
ATOM 685 O O . GLU A 1 89 ? 5.583 -13.801 -13.517 1.00 78.81 89 GLU A O 1
ATOM 690 N N . ALA A 1 90 ? 7.370 -12.607 -12.907 1.00 73.62 90 ALA A N 1
ATOM 691 C CA . ALA A 1 90 ? 6.998 -12.452 -11.506 1.00 73.62 90 ALA A CA 1
ATOM 692 C C . ALA A 1 90 ? 6.278 -11.116 -11.191 1.00 73.62 90 ALA A C 1
ATOM 694 O O . ALA A 1 90 ? 6.026 -10.803 -10.031 1.00 73.62 90 ALA A O 1
ATOM 695 N N . TRP A 1 91 ? 5.917 -10.298 -12.187 1.00 83.31 91 TRP A N 1
ATOM 696 C CA . TRP A 1 91 ? 5.355 -8.948 -11.965 1.00 83.31 91 TRP A CA 1
ATOM 697 C C . TRP A 1 91 ? 3.839 -8.914 -11.735 1.00 83.31 91 TRP A C 1
ATOM 699 O O . TRP A 1 91 ? 3.147 -7.937 -12.021 1.00 83.31 91 TRP A O 1
ATOM 709 N N . HIS A 1 92 ? 3.298 -9.997 -11.204 1.00 69.00 92 HIS A N 1
ATOM 710 C CA . HIS A 1 92 ? 1.886 -10.115 -10.897 1.00 69.00 92 HIS A CA 1
ATOM 711 C C . HIS A 1 92 ? 1.624 -9.634 -9.465 1.00 69.00 92 HIS A C 1
ATOM 713 O O . HIS A 1 92 ? 2.061 -10.249 -8.493 1.00 69.00 92 HIS A O 1
ATOM 719 N N . GLU A 1 93 ? 0.845 -8.556 -9.335 1.00 60.50 93 GLU A N 1
ATOM 720 C CA . GLU A 1 93 ? 0.520 -7.910 -8.051 1.00 60.50 93 GLU A CA 1
ATOM 721 C C . GLU A 1 93 ? -0.152 -8.872 -7.039 1.00 60.50 93 GLU A C 1
ATOM 723 O O . GLU A 1 93 ? -0.102 -8.641 -5.833 1.00 60.50 93 GLU A O 1
ATOM 728 N N . THR A 1 94 ? -0.759 -9.968 -7.517 1.00 53.84 94 THR A N 1
ATOM 729 C CA . THR A 1 94 ? -1.566 -10.909 -6.715 1.00 53.84 94 THR A CA 1
ATOM 730 C C . THR A 1 94 ? -0.946 -12.305 -6.547 1.00 53.84 94 THR A C 1
ATOM 732 O O . THR A 1 94 ? -1.278 -12.999 -5.587 1.00 53.84 94 THR A O 1
ATOM 735 N N . SER A 1 95 ? -0.045 -12.757 -7.428 1.00 49.50 95 SER A N 1
ATOM 736 C CA . SER A 1 95 ? 0.409 -14.163 -7.413 1.00 49.50 95 SER A CA 1
ATOM 737 C C . SER A 1 95 ? 1.510 -14.450 -6.388 1.00 49.50 95 SER A C 1
ATOM 739 O O . SER A 1 95 ? 1.572 -15.566 -5.878 1.00 49.50 95 SER A O 1
ATOM 741 N N . TYR A 1 96 ? 2.290 -13.447 -5.967 1.00 48.31 96 TYR A N 1
ATOM 742 C CA . TYR A 1 96 ? 3.290 -13.596 -4.894 1.00 48.31 96 TYR A CA 1
ATOM 743 C C . TYR A 1 96 ? 2.695 -13.916 -3.506 1.00 48.31 96 TYR A C 1
ATOM 745 O O . TYR A 1 96 ? 3.434 -14.181 -2.556 1.00 48.31 96 TYR A O 1
ATOM 753 N N . LEU A 1 97 ? 1.365 -13.880 -3.357 1.00 47.16 97 LEU A N 1
ATOM 754 C CA . LEU A 1 97 ? 0.669 -14.302 -2.137 1.00 47.16 97 LEU A CA 1
ATOM 755 C C . LEU A 1 97 ? 0.032 -15.689 -2.227 1.00 47.16 97 LEU A C 1
ATOM 757 O O . LEU A 1 97 ? -0.279 -16.257 -1.184 1.00 47.16 97 LEU A O 1
ATOM 761 N N . MET A 1 98 ? -0.138 -16.245 -3.429 1.00 44.44 98 MET A N 1
ATOM 762 C CA . MET A 1 98 ? -0.731 -17.577 -3.605 1.00 44.44 98 MET A CA 1
ATOM 763 C C . MET A 1 98 ? 0.305 -18.705 -3.489 1.00 44.44 98 MET A C 1
ATOM 765 O O . MET A 1 98 ? -0.073 -19.865 -3.396 1.00 44.44 98 MET A O 1
ATOM 769 N N . SER A 1 99 ? 1.601 -18.384 -3.434 1.00 40.50 99 SER A N 1
ATOM 770 C CA . SER A 1 99 ? 2.697 -19.353 -3.282 1.00 40.50 99 SER A CA 1
ATOM 771 C C . SER A 1 99 ? 3.091 -19.640 -1.824 1.00 40.50 99 SER A C 1
ATOM 773 O O . SER A 1 99 ? 4.166 -20.181 -1.574 1.00 40.50 99 SER A O 1
ATOM 775 N N . SER A 1 100 ? 2.283 -19.231 -0.840 1.00 38.88 100 SER A N 1
ATOM 776 C CA . SER A 1 100 ? 2.531 -19.498 0.593 1.00 38.88 100 SER A CA 1
ATOM 777 C C . SER A 1 100 ? 1.330 -20.115 1.317 1.00 38.88 100 SER A C 1
ATOM 779 O O . SER A 1 100 ? 1.208 -19.961 2.530 1.00 38.88 100 SER A O 1
ATOM 781 N N . THR A 1 101 ? 0.444 -20.790 0.582 1.00 36.19 101 THR A N 1
ATOM 782 C CA . THR A 1 101 ? -0.541 -21.735 1.140 1.00 36.19 101 THR A CA 1
ATOM 783 C C . THR A 1 101 ? -0.119 -23.142 0.753 1.00 36.19 101 THR A C 1
ATOM 785 O O . THR A 1 101 ? -0.213 -24.034 1.620 1.00 36.19 101 THR A O 1
#